Protein AF-A0A7L2UUR2-F1 (afdb_monomer)

Structure (mmCIF, N/CA/C/O backbone):
data_AF-A0A7L2UUR2-F1
#
_entry.id   AF-A0A7L2UUR2-F1
#
loop_
_atom_site.group_PDB
_atom_site.id
_atom_site.type_symbol
_atom_site.label_atom_id
_atom_site.label_alt_id
_atom_site.label_comp_id
_atom_site.label_asym_id
_atom_site.label_entity_id
_atom_site.label_seq_id
_atom_site.pdbx_PDB_ins_code
_atom_site.Cartn_x
_atom_site.Cartn_y
_atom_site.Cartn_z
_atom_site.occupancy
_atom_site.B_iso_or_equiv
_atom_site.auth_seq_id
_atom_site.auth_comp_id
_atom_site.auth_asym_id
_atom_site.auth_atom_id
_atom_site.pdbx_PDB_model_num
ATOM 1 N N . THR A 1 1 ? -28.719 -51.714 20.316 1.00 36.78 1 THR A N 1
ATOM 2 C CA .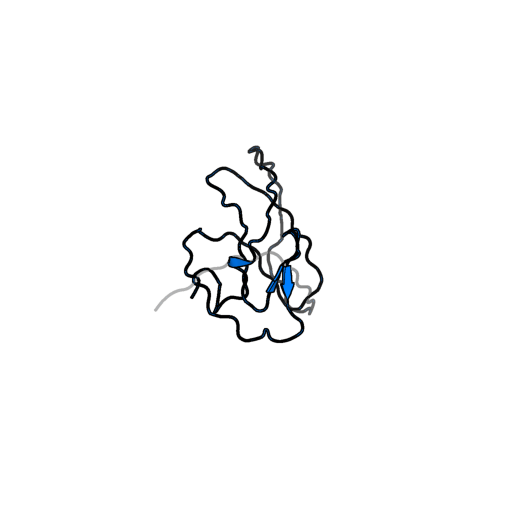 THR A 1 1 ? -29.173 -50.534 21.081 1.00 36.78 1 THR A CA 1
ATOM 3 C C . THR A 1 1 ? -29.179 -49.358 20.111 1.00 36.78 1 THR A C 1
ATOM 5 O O . THR A 1 1 ? -28.116 -48.907 19.731 1.00 36.78 1 THR A O 1
ATOM 8 N N . GLY A 1 2 ? -30.265 -49.144 19.358 1.00 33.72 2 GLY A N 1
ATOM 9 C CA . GLY A 1 2 ? -31.366 -48.214 19.687 1.00 33.72 2 GLY A CA 1
ATOM 10 C C . GLY A 1 2 ? -30.969 -46.777 19.291 1.00 33.72 2 GLY A C 1
ATOM 11 O O . GLY A 1 2 ? -29.956 -46.313 19.784 1.00 33.72 2 GLY A O 1
ATOM 12 N N . GLY A 1 3 ? -31.636 -46.023 18.413 1.00 30.91 3 GLY A N 1
ATOM 13 C CA . GLY A 1 3 ? -32.873 -46.194 17.649 1.00 30.91 3 GLY A CA 1
ATOM 14 C C . GLY A 1 3 ? -32.951 -45.152 16.508 1.00 30.91 3 GLY A C 1
ATOM 15 O O . GLY A 1 3 ? -32.042 -44.345 16.329 1.00 30.91 3 GLY A O 1
ATOM 16 N N . THR A 1 4 ? -34.020 -45.242 15.719 1.00 37.12 4 THR A N 1
ATOM 17 C CA . THR A 1 4 ? -34.292 -44.566 14.434 1.00 37.12 4 THR A CA 1
ATOM 18 C C . THR A 1 4 ? -35.095 -43.253 14.577 1.00 37.12 4 THR A C 1
ATOM 20 O O . THR A 1 4 ? -35.552 -42.938 15.672 1.00 37.12 4 THR A O 1
ATOM 23 N N . TRP A 1 5 ? -35.358 -42.614 13.417 1.00 36.50 5 TRP A N 1
ATOM 24 C CA . TRP A 1 5 ? -36.362 -41.575 13.059 1.00 36.50 5 TRP A CA 1
ATOM 25 C C . TRP A 1 5 ? -35.845 -40.121 13.054 1.00 36.50 5 TRP A C 1
ATOM 27 O O . TRP A 1 5 ? -35.268 -39.670 14.027 1.00 36.50 5 TRP A O 1
ATOM 37 N N . GLY A 1 6 ? -36.017 -39.305 12.007 1.00 28.20 6 GLY A N 1
ATOM 38 C CA . GLY A 1 6 ? -36.714 -39.462 10.728 1.00 28.20 6 GLY A CA 1
ATOM 39 C C . GLY A 1 6 ? -36.493 -38.225 9.836 1.00 28.20 6 GLY A C 1
ATOM 40 O O . GLY A 1 6 ? -36.087 -37.166 10.309 1.00 28.20 6 GLY A O 1
ATOM 41 N N . SER A 1 7 ? -36.725 -38.384 8.533 1.00 35.94 7 SER A N 1
ATOM 42 C CA . SER A 1 7 ? -36.723 -37.302 7.536 1.00 35.94 7 SER A CA 1
ATOM 43 C C . SER A 1 7 ? -37.923 -36.351 7.709 1.00 35.94 7 SER A C 1
ATOM 45 O O . SER A 1 7 ? -38.882 -36.677 8.408 1.00 35.94 7 SER A O 1
ATOM 47 N N . PRO A 1 8 ? -37.938 -35.231 6.970 1.00 37.84 8 PRO A N 1
ATOM 48 C CA . PRO A 1 8 ? -38.815 -35.214 5.803 1.00 37.84 8 PRO A CA 1
ATOM 49 C C . PRO A 1 8 ? -38.089 -34.745 4.544 1.00 37.84 8 PRO A C 1
ATOM 51 O O . PRO A 1 8 ? -37.431 -33.708 4.515 1.00 37.84 8 PRO A O 1
ATOM 54 N N . GLY A 1 9 ? -38.255 -35.527 3.481 1.00 29.64 9 GLY A N 1
ATOM 55 C CA . GLY A 1 9 ? -38.087 -35.027 2.128 1.00 29.64 9 GLY A CA 1
ATOM 56 C C . GLY A 1 9 ? -39.330 -34.261 1.683 1.00 29.64 9 GLY A C 1
ATOM 57 O O . GLY A 1 9 ? -40.424 -34.514 2.174 1.00 29.64 9 GLY A O 1
ATOM 58 N N . ALA A 1 10 ? -39.146 -33.368 0.717 1.00 30.31 10 ALA A N 1
ATOM 59 C CA . ALA A 1 10 ? -39.969 -33.247 -0.486 1.00 30.31 10 ALA A CA 1
ATOM 60 C C . ALA A 1 10 ? -39.430 -32.076 -1.315 1.00 30.31 10 ALA A C 1
ATOM 62 O O . ALA A 1 10 ? -39.260 -30.978 -0.795 1.00 30.31 10 ALA A O 1
ATOM 63 N N . GLY A 1 11 ? -39.177 -32.305 -2.605 1.00 29.00 11 GLY A N 1
ATOM 64 C CA . GLY A 1 11 ? -38.876 -31.210 -3.533 1.00 29.00 11 GLY A CA 1
ATOM 65 C C . GLY A 1 11 ? -37.909 -31.540 -4.662 1.00 29.00 11 GLY A C 1
ATOM 66 O O . GLY A 1 11 ? -36.935 -30.835 -4.873 1.00 29.00 11 GLY A O 1
ATOM 67 N N . SER A 1 12 ? -38.185 -32.625 -5.379 1.00 34.81 12 SER A N 1
ATOM 68 C CA . SER A 1 12 ? -37.759 -32.924 -6.753 1.00 34.81 12 SER A CA 1
ATOM 69 C C . SER A 1 12 ? -37.204 -31.755 -7.598 1.00 34.81 12 SER A C 1
ATOM 71 O O . SER A 1 12 ? -37.951 -30.835 -7.938 1.00 34.81 12 SER A O 1
ATOM 73 N N . ARG A 1 13 ? -35.977 -31.901 -8.110 1.00 32.88 13 ARG A N 1
ATOM 74 C CA . ARG A 1 13 ? -35.678 -32.177 -9.536 1.00 32.88 13 ARG A CA 1
ATOM 75 C C . ARG A 1 13 ? -34.178 -32.026 -9.782 1.00 32.88 13 ARG A C 1
ATOM 77 O O . ARG A 1 13 ? -33.613 -30.952 -9.624 1.00 32.88 13 ARG A O 1
ATOM 84 N N . GLY A 1 14 ? -33.549 -33.127 -10.180 1.00 34.00 14 GLY A N 1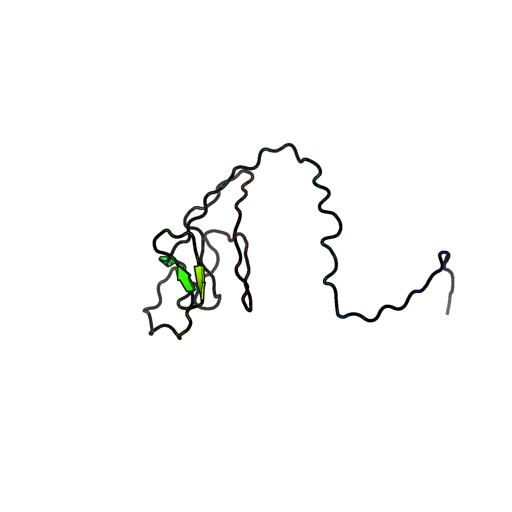
ATOM 85 C CA . GLY A 1 14 ? -32.176 -33.115 -10.650 1.00 34.00 14 GLY A CA 1
ATOM 86 C C . GLY A 1 14 ? -32.078 -32.488 -12.035 1.00 34.00 14 GLY A C 1
ATOM 87 O O . GLY A 1 14 ? -32.829 -32.846 -12.939 1.00 34.00 14 GLY A O 1
ATOM 88 N N . THR A 1 15 ? -31.083 -31.630 -12.210 1.00 36.41 15 THR A N 1
ATOM 89 C CA . THR A 1 15 ? -30.374 -31.498 -13.480 1.00 36.41 15 THR A CA 1
ATOM 90 C C . THR A 1 15 ? -28.886 -31.531 -13.175 1.00 36.41 15 THR A C 1
ATOM 92 O O . THR A 1 15 ? -28.351 -30.638 -12.522 1.00 36.41 15 THR A O 1
ATOM 95 N N . ASN A 1 16 ? -28.234 -32.597 -13.636 1.00 34.78 16 ASN A N 1
ATOM 96 C CA . ASN A 1 16 ? -26.787 -32.666 -13.770 1.00 34.78 16 ASN A CA 1
ATOM 97 C C . ASN A 1 16 ? -26.322 -31.536 -14.695 1.00 34.78 16 ASN A C 1
ATOM 99 O O . ASN A 1 16 ? -26.697 -31.534 -15.864 1.00 34.78 16 ASN A O 1
ATOM 103 N N . LEU A 1 17 ? -25.448 -30.653 -14.216 1.00 36.75 17 LEU A N 1
ATOM 104 C CA . LEU A 1 17 ? -24.526 -29.917 -15.075 1.00 36.75 17 LEU A CA 1
ATOM 105 C C . LEU A 1 17 ? -23.132 -29.993 -14.455 1.00 36.75 17 LEU A C 1
ATOM 107 O O . LEU A 1 17 ? -22.855 -29.445 -13.393 1.00 36.75 17 LEU A O 1
ATOM 111 N N . ARG A 1 18 ? -22.268 -30.745 -15.140 1.00 37.41 18 ARG A N 1
ATOM 112 C CA . ARG A 1 18 ? -20.821 -30.759 -14.942 1.00 37.41 18 ARG A CA 1
ATOM 113 C C . ARG A 1 18 ? -20.266 -29.381 -15.320 1.00 37.41 18 ARG A C 1
ATOM 115 O O . ARG A 1 18 ? -20.431 -28.961 -16.460 1.00 37.41 18 ARG A O 1
ATOM 122 N N . GLY A 1 19 ? -19.570 -28.730 -14.395 1.00 38.19 19 GLY A N 1
ATOM 123 C CA . GLY A 1 19 ? -18.782 -27.514 -14.618 1.00 38.19 19 GLY A CA 1
ATOM 124 C C . GLY A 1 19 ? -17.900 -27.239 -13.391 1.00 38.19 19 GLY A C 1
ATOM 125 O O . GLY A 1 19 ? -18.330 -27.558 -12.280 1.00 38.19 19 GLY A O 1
ATOM 126 N N . PRO A 1 20 ? -16.655 -26.750 -13.546 1.00 36.19 20 PRO A N 1
ATOM 127 C CA . PRO A 1 20 ? -15.703 -26.703 -12.444 1.00 36.19 20 PRO A CA 1
ATOM 128 C C . PRO A 1 20 ? -16.000 -25.535 -11.494 1.00 36.19 20 PRO A C 1
ATOM 130 O O . PRO A 1 20 ? -16.033 -24.382 -11.908 1.00 36.19 20 PRO A O 1
ATOM 133 N N . LEU A 1 21 ? -16.214 -25.892 -10.224 1.00 39.69 21 LEU A N 1
ATOM 134 C CA . LEU A 1 21 ? -15.995 -25.116 -8.995 1.00 39.69 21 LEU A CA 1
ATOM 135 C C . LEU A 1 21 ? -16.190 -23.594 -9.113 1.00 39.69 21 LEU A C 1
ATOM 137 O O . LEU A 1 21 ? -15.243 -22.811 -9.091 1.00 39.69 21 LEU A O 1
ATOM 141 N N . LEU A 1 22 ? -17.461 -23.193 -9.152 1.00 39.03 22 LEU A N 1
ATOM 142 C CA . LEU A 1 22 ? -17.890 -21.887 -8.665 1.00 39.03 22 LEU A CA 1
ATOM 143 C C . LEU A 1 22 ? -17.497 -21.781 -7.183 1.00 39.03 22 LEU A C 1
ATOM 145 O O . LEU A 1 22 ? -17.930 -22.603 -6.375 1.00 39.03 22 LEU A O 1
ATOM 149 N N . PHE A 1 23 ? -16.690 -20.784 -6.820 1.00 41.47 23 PHE A N 1
ATOM 150 C CA . PHE A 1 23 ? -16.621 -20.334 -5.431 1.00 41.47 23 PHE A CA 1
ATOM 151 C C . PHE A 1 23 ? -18.037 -19.890 -5.026 1.00 41.47 23 PHE A C 1
ATOM 153 O O . PHE A 1 23 ? -18.600 -19.033 -5.716 1.00 41.47 23 PHE A O 1
ATOM 160 N N . PRO A 1 24 ? -18.655 -20.483 -3.989 1.00 44.25 24 PRO A N 1
ATOM 161 C CA . PRO A 1 24 ? -19.977 -20.065 -3.569 1.00 44.25 24 PRO A CA 1
ATOM 162 C C . PRO A 1 24 ? -19.874 -18.707 -2.864 1.00 44.25 24 PRO A C 1
ATOM 164 O O . PRO A 1 24 ? -18.917 -18.431 -2.142 1.00 44.25 24 PRO A O 1
ATOM 167 N N . ASP A 1 25 ? -20.902 -17.896 -3.100 1.00 39.25 25 ASP A N 1
ATOM 168 C CA . ASP A 1 25 ? -21.312 -16.737 -2.305 1.00 39.25 25 ASP A CA 1
ATOM 169 C C . ASP A 1 25 ? -20.690 -15.369 -2.643 1.00 39.25 25 ASP A C 1
ATOM 171 O O . ASP A 1 25 ? -20.119 -14.671 -1.812 1.00 39.25 25 ASP A O 1
ATOM 175 N N . ILE A 1 26 ? -20.983 -14.893 -3.858 1.00 46.03 26 ILE A N 1
ATOM 176 C CA . ILE A 1 26 ? -21.507 -13.520 -4.010 1.00 46.03 26 ILE A CA 1
ATOM 177 C C . ILE A 1 26 ? -22.958 -13.619 -4.506 1.00 46.03 26 ILE A C 1
ATOM 179 O O . ILE A 1 26 ? -23.345 -13.044 -5.522 1.00 46.03 26 ILE A O 1
ATOM 183 N N . LEU A 1 27 ? -23.777 -14.425 -3.826 1.00 40.78 27 LEU A N 1
ATOM 184 C CA . LEU A 1 27 ? -25.225 -14.373 -3.994 1.00 40.78 27 LEU A CA 1
ATOM 185 C C . LEU A 1 27 ? -25.763 -13.325 -3.023 1.00 40.78 27 LEU A C 1
ATOM 187 O O . LEU A 1 27 ? -25.849 -13.553 -1.824 1.00 40.78 27 LEU A O 1
ATOM 191 N N . GLY A 1 28 ? -26.101 -12.162 -3.578 1.00 36.03 28 GLY A N 1
ATOM 192 C CA . GLY A 1 28 ? -26.848 -11.123 -2.881 1.00 36.03 28 GLY A CA 1
ATOM 193 C C . GLY A 1 28 ? -25.990 -10.132 -2.102 1.00 36.03 28 GLY A C 1
ATOM 194 O O . GLY A 1 28 ? -26.105 -10.039 -0.886 1.00 36.03 28 GLY A O 1
ATOM 195 N N . CYS A 1 29 ? -25.263 -9.253 -2.801 1.00 37.62 29 CYS A N 1
ATOM 196 C CA . CYS A 1 29 ? -25.173 -7.874 -2.310 1.00 37.62 29 CYS A CA 1
ATOM 197 C C . CYS A 1 29 ? -26.568 -7.252 -2.474 1.00 37.62 29 CYS A C 1
ATOM 199 O O . CYS A 1 29 ? -26.799 -6.452 -3.380 1.00 37.62 29 CYS A O 1
ATOM 201 N N . SER A 1 30 ? -27.522 -7.661 -1.632 1.00 41.62 30 SER A N 1
ATOM 202 C CA . SER A 1 30 ? -28.646 -6.789 -1.329 1.00 41.62 30 SER A CA 1
ATOM 203 C C . SER A 1 30 ? -27.995 -5.607 -0.636 1.00 41.62 30 SER A C 1
ATOM 205 O O . SER A 1 30 ? -27.553 -5.707 0.508 1.00 41.62 30 SER A O 1
ATOM 207 N N . LEU A 1 31 ? -27.802 -4.529 -1.391 1.00 46.03 31 LEU A N 1
ATOM 208 C CA . LEU A 1 31 ? -27.457 -3.243 -0.830 1.00 46.03 31 LEU A CA 1
ATOM 209 C C . LEU A 1 31 ? -28.696 -2.813 -0.043 1.00 46.03 31 LEU A C 1
ATOM 211 O O . LEU A 1 31 ? -29.515 -2.046 -0.537 1.00 46.03 31 LEU A O 1
ATOM 215 N N . GLU A 1 32 ? -28.880 -3.361 1.157 1.00 47.34 32 GLU A N 1
ATOM 216 C CA . GLU A 1 32 ? -29.633 -2.621 2.150 1.00 47.34 32 GLU A CA 1
ATOM 217 C C . GLU A 1 32 ? -28.856 -1.320 2.300 1.00 47.34 32 GLU A C 1
ATOM 219 O O . GLU A 1 32 ? -27.658 -1.331 2.600 1.00 47.34 32 GLU A O 1
ATOM 224 N N . GLU A 1 33 ? -29.495 -0.220 1.906 1.00 55.69 33 GLU A N 1
ATOM 225 C CA . GLU A 1 33 ? -28.944 1.124 1.977 1.00 55.69 33 GLU A CA 1
ATOM 226 C C . GLU A 1 33 ? -28.692 1.451 3.447 1.00 55.69 33 GLU A C 1
ATOM 228 O O . GLU A 1 33 ? -29.494 2.089 4.123 1.00 55.69 33 GLU A O 1
ATOM 233 N N . ASP A 1 34 ? -27.567 0.969 3.966 1.00 51.75 34 ASP A N 1
ATOM 234 C CA . ASP A 1 34 ? -27.119 1.293 5.299 1.00 51.75 34 ASP A CA 1
ATOM 235 C C . ASP A 1 34 ? -26.784 2.786 5.310 1.00 51.75 34 ASP A C 1
ATOM 237 O O . ASP A 1 34 ? -25.758 3.236 4.789 1.00 51.75 34 ASP A O 1
ATOM 241 N N . SER A 1 35 ? -27.700 3.561 5.882 1.00 55.44 35 SER A N 1
ATOM 242 C CA . SER A 1 35 ? -27.793 5.021 5.852 1.00 55.44 35 SER A CA 1
ATOM 243 C C . SER A 1 35 ? -26.627 5.768 6.521 1.00 55.44 35 SER A C 1
ATOM 245 O O . SER A 1 35 ? -26.682 6.986 6.701 1.00 55.44 35 SER A O 1
ATOM 247 N N . GLY A 1 36 ? -25.546 5.087 6.900 1.00 62.59 36 GLY A N 1
ATOM 248 C CA . GLY A 1 36 ? -24.314 5.734 7.340 1.00 62.59 36 GLY A CA 1
ATOM 249 C C . GLY A 1 36 ? -23.466 6.160 6.141 1.00 62.59 36 GLY A C 1
ATOM 250 O O . GLY A 1 36 ? -22.981 5.325 5.377 1.00 62.59 36 GLY A O 1
ATOM 251 N N . ARG A 1 37 ? -23.259 7.471 5.978 1.00 80.44 37 ARG A N 1
ATOM 252 C CA . ARG A 1 37 ? -22.430 8.045 4.907 1.00 80.44 37 ARG A CA 1
ATOM 253 C C . ARG A 1 37 ? -21.009 7.464 4.953 1.00 80.44 37 ARG A C 1
ATOM 255 O O . ARG A 1 37 ? -20.253 7.755 5.877 1.00 80.44 37 ARG A O 1
ATOM 262 N N . TYR A 1 38 ? -20.632 6.681 3.943 1.00 82.25 38 TYR A N 1
ATOM 263 C CA . TYR A 1 38 ? -19.237 6.297 3.729 1.00 82.25 38 TYR A CA 1
ATOM 264 C C . TYR A 1 38 ? -18.420 7.509 3.279 1.00 82.25 38 TYR A C 1
ATOM 266 O O . TYR A 1 38 ? -18.825 8.253 2.385 1.00 82.25 38 TYR A O 1
ATOM 274 N N . GLN A 1 39 ? -17.237 7.673 3.855 1.00 86.94 39 GLN A N 1
ATOM 275 C CA . GLN A 1 39 ? -16.260 8.658 3.420 1.00 86.94 39 GLN A CA 1
ATOM 276 C C . GLN A 1 39 ? -15.399 8.056 2.309 1.00 86.94 39 GLN A C 1
ATOM 278 O O . GLN A 1 39 ? -14.812 6.981 2.463 1.00 86.94 39 GLN A O 1
ATOM 283 N N . ARG A 1 40 ? -15.332 8.736 1.159 1.00 89.44 40 ARG A N 1
ATOM 284 C CA . ARG A 1 40 ? -14.424 8.342 0.078 1.00 89.44 40 ARG A CA 1
ATOM 285 C C . ARG A 1 40 ? -12.992 8.632 0.520 1.00 89.44 40 ARG A C 1
ATOM 287 O O . ARG A 1 40 ? -12.621 9.789 0.688 1.00 89.44 40 ARG A O 1
ATOM 294 N N . ALA A 1 41 ? -12.198 7.582 0.663 1.00 89.75 41 ALA A N 1
ATOM 295 C CA . ALA A 1 41 ? -10.794 7.674 1.010 1.00 89.75 41 ALA A CA 1
ATOM 296 C C . ALA A 1 41 ? -9.926 7.700 -0.252 1.00 89.75 41 ALA A C 1
ATOM 298 O O . ALA A 1 41 ? -10.112 6.902 -1.174 1.00 89.75 41 ALA A O 1
ATOM 299 N N . THR A 1 42 ? -8.942 8.596 -0.261 1.00 91.12 42 THR A N 1
ATOM 300 C CA . THR A 1 42 ? -7.827 8.554 -1.210 1.00 91.12 42 THR A CA 1
ATOM 301 C C . THR A 1 42 ? -6.679 7.828 -0.531 1.00 91.12 42 THR A C 1
ATOM 303 O O . THR A 1 42 ? -6.108 8.348 0.423 1.00 91.12 42 THR A O 1
ATOM 306 N N . VAL A 1 43 ? -6.354 6.630 -1.012 1.00 90.75 43 VAL A N 1
ATOM 307 C CA . VAL A 1 43 ? -5.239 5.833 -0.492 1.00 90.75 43 VAL A CA 1
ATOM 308 C C . VAL A 1 43 ? -4.020 6.070 -1.374 1.00 90.75 43 VAL A C 1
ATOM 310 O O . VAL A 1 43 ? -4.072 5.831 -2.580 1.00 90.75 43 VAL A O 1
ATOM 313 N N . THR A 1 44 ? -2.924 6.531 -0.776 1.00 94.88 44 THR A N 1
ATOM 314 C CA . THR A 1 44 ? -1.602 6.540 -1.418 1.00 94.88 44 THR A CA 1
ATOM 315 C C . THR A 1 44 ? -0.711 5.530 -0.723 1.00 94.88 44 THR A C 1
ATOM 317 O O . THR A 1 44 ? -0.661 5.513 0.503 1.00 94.88 44 THR A O 1
ATOM 320 N N . LEU A 1 45 ? -0.008 4.711 -1.485 1.00 93.62 45 LEU A N 1
ATOM 321 C CA . LEU A 1 45 ? 0.898 3.686 -0.991 1.00 93.62 45 LEU A CA 1
ATOM 322 C C . LEU A 1 45 ? 2.195 4.300 -0.468 1.00 93.62 45 LEU A C 1
ATOM 324 O O . LEU A 1 45 ? 2.674 5.298 -1.008 1.00 93.62 45 LEU A O 1
ATOM 328 N N . ASP A 1 46 ? 2.763 3.683 0.565 1.00 90.62 46 ASP A N 1
ATOM 329 C CA . ASP A 1 46 ? 4.049 4.066 1.135 1.00 90.62 46 ASP A CA 1
ATOM 330 C C . ASP A 1 46 ? 5.176 3.144 0.628 1.00 90.62 46 ASP A C 1
ATOM 332 O O . ASP A 1 46 ? 5.266 1.987 1.061 1.00 90.62 46 ASP A O 1
ATOM 336 N N . PRO A 1 47 ? 6.073 3.633 -0.254 1.00 88.56 47 PRO A N 1
ATOM 337 C CA . PRO A 1 47 ? 7.208 2.859 -0.751 1.00 88.56 47 PRO A CA 1
ATOM 338 C C . PRO A 1 47 ? 8.166 2.380 0.346 1.00 88.56 47 PRO A C 1
ATOM 340 O O . PRO A 1 47 ? 8.868 1.390 0.135 1.00 88.56 47 PRO A O 1
ATOM 343 N N . ALA A 1 48 ? 8.213 3.048 1.505 1.00 86.38 48 ALA A N 1
ATOM 344 C CA . ALA A 1 48 ? 9.054 2.631 2.62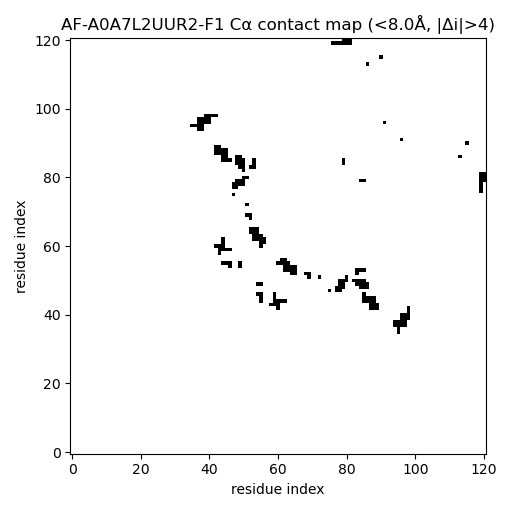6 1.00 86.38 48 ALA A CA 1
ATOM 345 C C . ALA A 1 48 ? 8.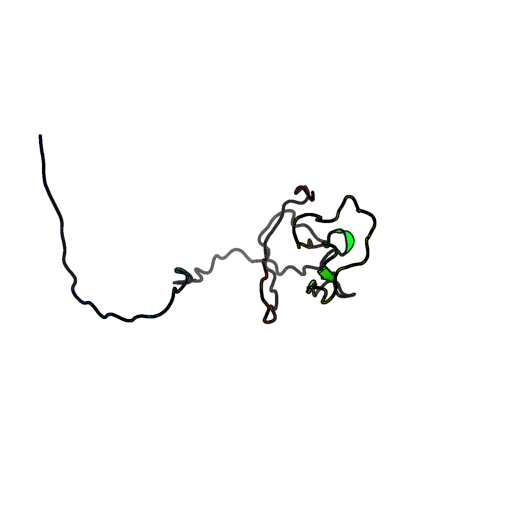597 1.288 3.211 1.00 86.38 48 ALA A C 1
ATOM 347 O O . ALA A 1 48 ? 9.430 0.496 3.647 1.00 86.38 48 ALA A O 1
ATOM 348 N N . THR A 1 49 ? 7.295 0.999 3.132 1.00 87.56 49 THR A N 1
ATOM 349 C CA . THR A 1 49 ? 6.695 -0.253 3.617 1.00 87.56 49 THR A CA 1
ATOM 350 C C . THR A 1 49 ? 6.681 -1.363 2.568 1.00 87.56 49 THR A C 1
ATOM 352 O O . THR A 1 49 ? 6.449 -2.524 2.898 1.00 87.56 49 THR A O 1
ATOM 355 N N . ALA A 1 50 ? 6.918 -1.030 1.297 1.00 88.00 50 ALA A N 1
ATOM 356 C CA . ALA A 1 50 ? 6.766 -1.968 0.196 1.00 88.00 50 ALA A CA 1
ATOM 357 C C . ALA A 1 50 ? 7.797 -3.104 0.258 1.00 88.00 50 ALA A C 1
ATOM 359 O O . ALA A 1 50 ? 9.006 -2.879 0.377 1.00 88.00 50 ALA A O 1
ATOM 360 N N . HIS A 1 51 ? 7.315 -4.336 0.089 1.00 87.00 51 HIS A N 1
ATOM 361 C CA . HIS A 1 51 ? 8.176 -5.489 -0.143 1.00 87.00 51 HIS A CA 1
ATOM 362 C C . HIS A 1 51 ? 9.064 -5.254 -1.388 1.00 87.00 51 HIS A C 1
ATOM 364 O O . HIS A 1 51 ? 8.565 -4.748 -2.397 1.00 87.00 51 HIS A O 1
ATOM 370 N N . PRO A 1 52 ? 10.345 -5.674 -1.405 1.00 85.94 52 PRO A N 1
ATOM 371 C CA . PRO A 1 52 ? 11.281 -5.390 -2.504 1.00 85.94 52 PRO A CA 1
ATOM 372 C C . PRO A 1 52 ? 10.811 -5.787 -3.916 1.00 85.94 52 PRO A C 1
ATOM 374 O O . PRO A 1 52 ? 11.201 -5.165 -4.902 1.00 85.94 52 PRO A O 1
ATOM 377 N N . GLN A 1 53 ? 9.965 -6.816 -4.033 1.00 86.56 53 GLN A N 1
ATOM 378 C CA . GLN A 1 53 ? 9.365 -7.256 -5.306 1.00 86.56 53 GLN A CA 1
ATOM 379 C C . GLN A 1 53 ? 8.186 -6.395 -5.798 1.00 86.56 53 GLN A C 1
ATOM 381 O O . GLN A 1 53 ? 7.665 -6.667 -6.879 1.00 86.56 53 GLN A O 1
ATOM 386 N N . ILE A 1 54 ? 7.765 -5.379 -5.043 1.00 88.19 54 ILE A N 1
ATOM 387 C CA . ILE A 1 54 ? 6.695 -4.452 -5.418 1.00 88.19 54 ILE A CA 1
ATOM 388 C C . ILE A 1 54 ? 7.306 -3.133 -5.901 1.00 88.19 54 ILE A C 1
ATOM 390 O O . ILE A 1 54 ? 8.219 -2.576 -5.291 1.00 88.19 54 ILE A O 1
ATOM 394 N N . LEU A 1 55 ? 6.792 -2.638 -7.022 1.00 89.06 55 LEU A N 1
ATOM 395 C CA . LEU A 1 55 ? 7.014 -1.294 -7.537 1.00 89.06 55 LEU A CA 1
ATOM 396 C C . LEU A 1 55 ? 5.808 -0.437 -7.199 1.00 89.06 55 LEU A C 1
ATOM 398 O O . LEU A 1 55 ? 4.686 -0.828 -7.503 1.00 89.06 55 LEU A O 1
ATOM 402 N N . VAL A 1 56 ? 6.058 0.733 -6.622 1.00 91.38 56 VAL A N 1
ATOM 403 C CA . VAL A 1 56 ? 5.047 1.765 -6.391 1.00 91.38 56 VAL A CA 1
ATOM 404 C C . VAL A 1 56 ? 5.305 2.903 -7.378 1.00 91.38 56 VAL A C 1
ATOM 406 O O . VAL A 1 56 ? 6.456 3.298 -7.574 1.00 91.38 56 VAL A O 1
ATOM 409 N N . SER A 1 57 ? 4.257 3.405 -8.030 1.00 92.31 57 SER A N 1
ATOM 410 C CA . SER A 1 57 ? 4.357 4.563 -8.925 1.00 92.31 57 SER A CA 1
ATOM 411 C C . SER A 1 57 ? 4.781 5.826 -8.169 1.00 92.31 57 SER A C 1
ATOM 413 O O . SER A 1 57 ? 4.564 5.945 -6.966 1.00 92.31 57 SER A O 1
ATOM 415 N N . ALA A 1 58 ? 5.351 6.807 -8.875 1.00 92.56 58 ALA A N 1
ATOM 416 C CA . ALA A 1 58 ? 5.802 8.062 -8.260 1.00 92.56 58 ALA A CA 1
ATOM 417 C C . ALA A 1 58 ? 4.674 8.825 -7.541 1.00 92.56 58 ALA A C 1
ATOM 419 O O . ALA A 1 58 ? 4.912 9.513 -6.552 1.00 92.56 58 ALA A O 1
ATOM 420 N N . ASP A 1 59 ? 3.438 8.679 -8.021 1.00 92.06 59 ASP A N 1
ATOM 421 C CA . ASP A 1 59 ? 2.253 9.289 -7.424 1.00 92.06 59 ASP A CA 1
ATOM 422 C C . ASP A 1 59 ? 1.636 8.458 -6.281 1.00 92.06 59 ASP A C 1
ATOM 424 O O . ASP A 1 59 ? 0.648 8.875 -5.677 1.00 92.06 59 ASP A O 1
ATOM 428 N N . GLY A 1 60 ? 2.197 7.279 -5.994 1.00 93.19 60 GLY A N 1
ATOM 429 C CA . GLY A 1 60 ? 1.762 6.388 -4.924 1.00 93.19 60 GLY A CA 1
ATOM 430 C C . GLY A 1 60 ? 0.414 5.707 -5.161 1.00 93.19 60 GLY A C 1
ATOM 431 O O . GLY A 1 60 ? -0.132 5.145 -4.218 1.00 93.19 60 GLY A O 1
ATOM 432 N N . ARG A 1 61 ? -0.168 5.759 -6.366 1.00 92.44 61 ARG A N 1
ATOM 433 C CA . ARG A 1 61 ? -1.518 5.209 -6.621 1.00 92.44 61 ARG A CA 1
ATOM 434 C C . ARG A 1 61 ? -1.530 3.823 -7.242 1.00 92.44 61 ARG A C 1
ATOM 436 O O . ARG A 1 61 ? -2.555 3.152 -7.201 1.00 92.44 61 ARG A O 1
ATOM 443 N N . THR A 1 62 ? -0.412 3.396 -7.814 1.00 91.94 62 THR A N 1
ATOM 444 C CA . THR A 1 62 ? -0.299 2.108 -8.498 1.00 91.94 62 THR A CA 1
ATOM 445 C C . THR A 1 62 ? 0.773 1.267 -7.829 1.00 91.94 62 THR A C 1
ATOM 447 O O . THR A 1 62 ? 1.860 1.765 -7.533 1.00 91.94 62 THR A O 1
ATOM 450 N N . ALA A 1 63 ? 0.479 -0.018 -7.639 1.00 91.81 63 ALA A N 1
ATOM 451 C CA . ALA A 1 63 ? 1.469 -1.025 -7.295 1.00 91.81 63 ALA A CA 1
ATOM 452 C C . ALA A 1 63 ? 1.476 -2.149 -8.328 1.00 91.81 63 ALA A C 1
ATOM 454 O O . ALA A 1 63 ? 0.432 -2.546 -8.842 1.00 91.81 63 ALA A O 1
ATOM 455 N N . GLY A 1 64 ? 2.664 -2.670 -8.612 1.00 89.81 64 GLY A N 1
ATOM 456 C CA . GLY A 1 64 ? 2.857 -3.793 -9.519 1.00 89.81 64 GLY A CA 1
ATOM 457 C C . GLY A 1 64 ? 4.026 -4.665 -9.091 1.00 89.81 64 GLY A C 1
ATOM 458 O O . GLY A 1 64 ? 4.911 -4.234 -8.350 1.00 89.81 64 GLY A O 1
ATOM 459 N N . ARG A 1 65 ? 4.036 -5.911 -9.557 1.00 87.56 65 ARG A N 1
ATOM 460 C CA . ARG A 1 65 ? 5.157 -6.826 -9.338 1.00 87.56 65 ARG A CA 1
ATOM 461 C C . ARG A 1 65 ? 6.318 -6.448 -10.261 1.00 87.56 65 ARG A C 1
ATOM 463 O O . ARG A 1 65 ? 6.102 -6.150 -11.431 1.00 87.56 65 ARG A O 1
ATOM 470 N N . ARG A 1 66 ? 7.550 -6.502 -9.753 1.00 85.19 66 ARG A N 1
ATOM 471 C CA . ARG A 1 66 ? 8.756 -6.441 -10.594 1.00 85.19 66 ARG A CA 1
ATOM 472 C C . ARG A 1 66 ? 8.838 -7.668 -11.499 1.00 85.19 66 ARG A C 1
ATOM 474 O O . ARG A 1 66 ? 8.597 -8.786 -11.049 1.00 85.19 66 ARG A O 1
ATOM 481 N N . GLU A 1 67 ? 9.248 -7.462 -12.742 1.00 82.75 67 GLU A N 1
ATOM 482 C CA . GLU A 1 67 ? 9.516 -8.560 -13.680 1.00 82.75 67 GLU A CA 1
ATOM 483 C C . GLU A 1 67 ? 10.773 -9.344 -13.279 1.00 82.75 67 GLU A C 1
ATOM 485 O O . GLU A 1 67 ? 10.785 -10.573 -13.337 1.00 82.75 67 GLU A O 1
ATOM 490 N N . SER A 1 68 ? 11.785 -8.637 -12.768 1.00 81.06 68 SER A N 1
ATOM 491 C CA . SER A 1 68 ? 13.059 -9.214 -12.330 1.00 81.06 68 SER A CA 1
ATOM 492 C C . SER A 1 68 ? 13.218 -9.188 -10.806 1.00 81.06 68 SER A C 1
ATOM 494 O O . SER A 1 68 ? 12.692 -8.283 -10.143 1.00 81.06 68 SER A O 1
ATOM 496 N N . PRO A 1 69 ? 13.972 -10.141 -10.221 1.00 75.25 69 PRO A N 1
ATOM 497 C CA . PRO A 1 69 ? 14.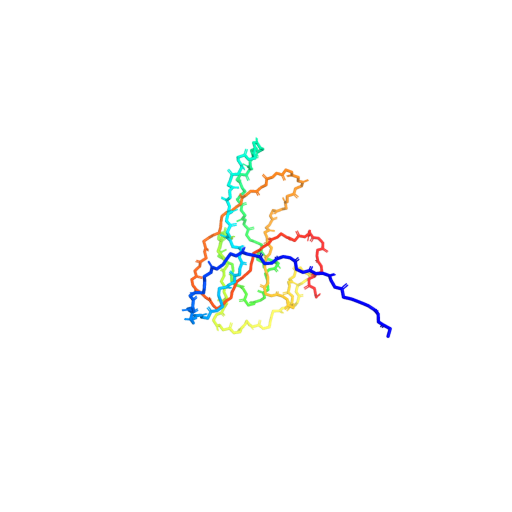330 -10.099 -8.810 1.00 75.25 69 PRO A CA 1
ATOM 498 C C . PRO A 1 69 ? 15.012 -8.769 -8.445 1.00 75.25 69 PRO A C 1
ATOM 500 O O . PRO A 1 69 ? 15.847 -8.281 -9.209 1.00 75.25 69 PRO A O 1
ATOM 503 N N . PRO A 1 70 ? 14.661 -8.158 -7.301 1.00 70.56 70 PRO A N 1
ATOM 504 C CA . PRO A 1 70 ? 15.313 -6.938 -6.852 1.00 70.56 70 PRO 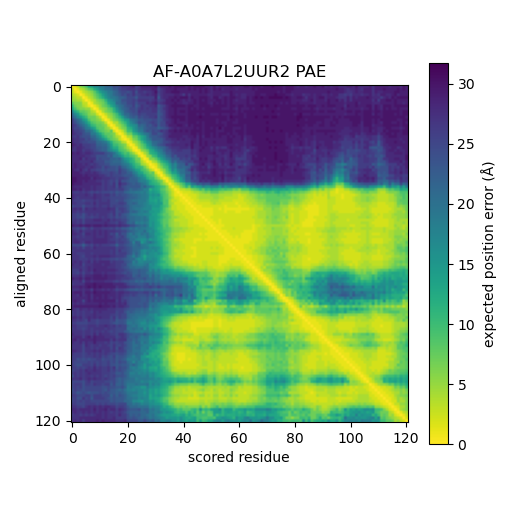A CA 1
ATOM 505 C C . PRO A 1 70 ? 16.777 -7.216 -6.494 1.00 70.56 70 PRO A C 1
ATOM 507 O O . PRO A 1 70 ? 17.112 -8.297 -6.010 1.00 70.56 70 PRO A O 1
ATOM 510 N N . ALA A 1 71 ? 17.638 -6.214 -6.690 1.00 69.38 71 ALA A N 1
ATOM 511 C CA . ALA A 1 71 ? 18.971 -6.230 -6.100 1.00 69.38 71 ALA A CA 1
ATOM 512 C C . ALA A 1 71 ? 18.861 -6.325 -4.563 1.00 69.38 71 ALA A C 1
ATOM 514 O O . ALA A 1 71 ? 17.855 -5.862 -4.009 1.00 69.38 71 ALA A O 1
ATOM 515 N N . PRO A 1 72 ? 19.865 -6.888 -3.866 1.00 66.31 72 PRO A N 1
ATOM 516 C CA . PRO A 1 72 ? 19.881 -6.917 -2.410 1.00 66.31 72 PRO A CA 1
ATOM 517 C C . PRO A 1 72 ? 19.772 -5.487 -1.877 1.00 66.31 72 PRO A C 1
ATOM 519 O O . PRO A 1 72 ? 20.687 -4.680 -2.028 1.00 66.31 72 PRO A O 1
ATOM 522 N N . LEU A 1 73 ? 18.622 -5.151 -1.303 1.00 64.88 73 LEU A N 1
ATOM 523 C CA . LEU A 1 73 ? 18.433 -3.887 -0.608 1.00 64.88 73 LEU A CA 1
ATOM 524 C C . LEU A 1 73 ? 18.781 -4.106 0.865 1.00 64.88 73 LEU A C 1
ATOM 526 O O . LEU A 1 73 ? 18.447 -5.166 1.401 1.00 64.88 73 LEU A O 1
ATOM 530 N N . PRO A 1 74 ? 19.395 -3.122 1.541 1.00 63.09 74 PRO A N 1
ATOM 531 C CA . PRO A 1 74 ? 19.534 -3.190 2.986 1.00 63.09 74 PRO A CA 1
ATOM 532 C C . PRO A 1 74 ? 18.143 -3.368 3.610 1.00 63.09 74 PRO A C 1
ATOM 534 O O . PRO A 1 74 ? 17.183 -2.689 3.217 1.00 63.09 74 PRO A O 1
ATOM 537 N N . SER A 1 75 ? 18.032 -4.321 4.536 1.00 62.03 75 SER A N 1
ATOM 538 C CA . SER A 1 75 ? 16.814 -4.579 5.303 1.00 62.03 75 SER A CA 1
ATOM 539 C C . SER A 1 75 ? 16.419 -3.298 6.036 1.00 62.03 75 SER A C 1
ATOM 541 O O . SER A 1 75 ? 17.156 -2.820 6.900 1.00 62.03 75 SER A O 1
ATOM 543 N N . GLY A 1 76 ? 15.286 -2.712 5.656 1.00 62.72 76 GLY A N 1
ATOM 544 C CA . GLY A 1 76 ? 14.704 -1.572 6.355 1.00 62.72 76 GLY A CA 1
ATOM 545 C C . GLY A 1 76 ? 13.713 -2.077 7.393 1.00 62.72 76 GLY A C 1
ATOM 546 O O . GLY A 1 76 ? 12.913 -2.955 7.088 1.00 62.72 76 GLY A O 1
ATOM 547 N N . THR A 1 77 ? 13.730 -1.510 8.598 1.00 63.47 77 THR A N 1
ATOM 548 C CA . THR A 1 77 ? 12.892 -1.929 9.737 1.00 63.47 77 THR A CA 1
ATOM 549 C C . THR A 1 77 ? 11.382 -1.857 9.465 1.00 63.47 77 THR A C 1
ATOM 551 O O . THR A 1 77 ? 10.597 -2.467 10.186 1.00 63.47 77 THR A O 1
ATOM 554 N N . GLU A 1 78 ? 10.968 -1.115 8.436 1.00 65.81 78 GLU A N 1
ATOM 555 C CA . GLU A 1 78 ? 9.565 -0.868 8.087 1.00 65.81 78 GLU A CA 1
ATOM 556 C C . GLU A 1 78 ? 9.051 -1.692 6.896 1.00 65.81 78 GLU A C 1
ATOM 558 O O . GLU A 1 78 ? 7.860 -1.629 6.592 1.00 65.81 78 GLU A O 1
ATOM 563 N N . ARG A 1 79 ? 9.903 -2.481 6.228 1.00 73.25 79 ARG A N 1
ATOM 564 C CA . ARG A 1 79 ? 9.506 -3.274 5.054 1.00 73.25 79 ARG A CA 1
ATOM 565 C C . ARG A 1 79 ? 8.942 -4.626 5.450 1.00 73.25 79 ARG A C 1
ATOM 567 O O . ARG A 1 79 ? 9.439 -5.257 6.376 1.00 73.25 79 ARG A O 1
ATOM 574 N N . PHE A 1 80 ? 7.967 -5.098 4.678 1.00 70.06 80 PHE A N 1
ATOM 575 C CA . PHE A 1 80 ? 7.595 -6.508 4.711 1.00 70.06 80 PHE A CA 1
ATOM 576 C C . PHE A 1 80 ? 8.670 -7.343 4.013 1.00 70.06 80 PHE A C 1
ATOM 578 O O . PHE A 1 80 ? 8.996 -7.088 2.852 1.00 70.06 80 PHE A O 1
ATOM 585 N N . GLU A 1 81 ? 9.211 -8.335 4.718 1.00 70.44 81 GLU A N 1
ATOM 586 C CA . GLU A 1 81 ? 10.218 -9.264 4.180 1.00 70.44 81 GLU A CA 1
ATOM 587 C C . GLU A 1 81 ? 9.595 -10.591 3.725 1.00 70.44 81 GLU A C 1
ATOM 589 O O . GLU A 1 81 ? 9.992 -11.147 2.704 1.00 70.44 81 GLU A O 1
ATOM 594 N N . SER A 1 82 ? 8.591 -11.083 4.454 1.00 72.81 82 SER A N 1
ATOM 595 C CA . SER A 1 82 ? 7.938 -12.374 4.209 1.00 72.81 82 SER A CA 1
ATOM 596 C C . SER A 1 82 ? 6.705 -12.267 3.305 1.00 72.81 82 SER A C 1
ATOM 598 O O . SER A 1 82 ? 6.465 -13.132 2.458 1.00 72.81 82 SER A O 1
ATOM 600 N N . LEU A 1 83 ? 5.930 -11.189 3.446 1.00 78.56 83 LEU A N 1
ATOM 601 C CA . LEU A 1 83 ? 4.706 -10.958 2.682 1.00 78.56 83 LEU A CA 1
ATOM 602 C C . LEU A 1 83 ? 4.925 -9.922 1.575 1.00 78.56 83 LEU A C 1
ATOM 604 O O . LEU A 1 83 ? 5.468 -8.843 1.802 1.00 78.56 83 LEU A O 1
ATOM 608 N N . ARG A 1 84 ? 4.449 -10.225 0.361 1.00 85.44 84 ARG A N 1
ATOM 609 C CA . ARG A 1 84 ? 4.475 -9.293 -0.779 1.00 85.44 84 ARG A CA 1
ATOM 610 C C . ARG A 1 84 ? 3.375 -8.247 -0.619 1.00 85.44 84 ARG A C 1
ATOM 612 O O . ARG A 1 84 ? 2.361 -8.291 -1.310 1.00 85.44 84 ARG A O 1
ATOM 619 N N . CYS A 1 85 ? 3.584 -7.322 0.309 1.00 88.31 85 CYS A N 1
ATOM 620 C CA . CYS A 1 85 ? 2.616 -6.301 0.682 1.00 88.31 85 CYS A CA 1
ATOM 621 C C . CYS A 1 85 ? 3.227 -4.900 0.636 1.00 88.31 85 CYS A C 1
ATOM 623 O O . CYS A 1 85 ? 4.444 -4.713 0.668 1.00 88.31 85 CYS A O 1
ATOM 625 N N . VAL A 1 86 ? 2.345 -3.912 0.571 1.00 89.75 86 VAL A N 1
ATOM 626 C CA . VAL A 1 86 ? 2.641 -2.490 0.733 1.00 89.75 86 VAL A CA 1
ATOM 627 C C . VAL A 1 86 ? 1.462 -1.864 1.473 1.00 89.75 86 VAL A C 1
ATOM 629 O O . VAL A 1 86 ? 0.315 -2.244 1.228 1.00 89.75 86 VAL A O 1
ATOM 632 N N . LEU A 1 87 ? 1.731 -0.949 2.402 1.00 91.50 87 LEU A N 1
ATOM 633 C CA . LEU A 1 87 ? 0.693 -0.263 3.169 1.00 91.50 87 LEU A CA 1
ATOM 634 C C . LEU A 1 87 ? 0.325 1.075 2.536 1.00 91.50 87 LEU A C 1
ATOM 636 O O . LEU A 1 87 ? 1.111 1.697 1.818 1.00 91.50 87 LEU A O 1
ATOM 640 N N . GLY A 1 88 ? -0.889 1.526 2.841 1.00 92.19 88 GLY A N 1
ATOM 641 C CA . GLY A 1 88 ? -1.264 2.919 2.651 1.00 92.19 88 GLY A CA 1
ATOM 642 C C . GLY A 1 88 ? -0.500 3.814 3.626 1.00 92.19 88 GLY A C 1
ATOM 643 O O . GLY A 1 88 ? -0.233 3.431 4.762 1.00 92.19 88 GLY A O 1
ATOM 644 N N . ARG A 1 89 ? -0.174 5.022 3.179 1.00 90.31 89 ARG A N 1
ATOM 645 C CA . ARG A 1 89 ? 0.524 6.044 3.960 1.00 90.31 89 ARG A CA 1
ATOM 646 C C . ARG A 1 89 ? -0.372 6.678 5.023 1.00 90.31 89 ARG A C 1
ATOM 648 O O . ARG A 1 89 ? 0.116 7.154 6.040 1.00 90.31 89 ARG A O 1
ATOM 655 N N . GLN A 1 90 ? -1.680 6.722 4.774 1.00 88.50 90 GLN A N 1
ATOM 656 C CA . GLN A 1 90 ? -2.665 7.250 5.714 1.00 88.50 90 GLN A CA 1
ATOM 657 C C . GLN A 1 90 ? -3.340 6.107 6.474 1.00 88.50 90 GLN A C 1
ATOM 659 O O . GLN A 1 90 ? -3.840 5.161 5.864 1.00 88.50 90 GLN A O 1
ATOM 664 N N . GLY A 1 91 ? -3.390 6.227 7.800 1.00 88.06 91 GLY A N 1
ATOM 665 C CA . GLY A 1 91 ? -4.231 5.395 8.655 1.00 88.06 91 GLY A CA 1
ATOM 666 C C . GLY A 1 91 ? -5.642 5.968 8.806 1.00 88.06 91 GLY A C 1
ATOM 667 O O . GLY A 1 91 ? -5.882 7.153 8.569 1.00 88.06 91 GLY A O 1
ATOM 668 N N . PHE A 1 92 ? -6.575 5.128 9.251 1.00 87.62 92 PHE A N 1
ATOM 669 C CA . PHE A 1 92 ? -7.936 5.535 9.595 1.00 87.62 92 PHE A CA 1
ATOM 670 C C . PHE A 1 92 ? -8.124 5.448 11.112 1.00 87.62 92 PHE A C 1
ATOM 672 O O . PHE A 1 92 ? -8.006 4.369 11.684 1.00 87.62 92 PHE A O 1
ATOM 679 N N . ALA A 1 93 ? -8.434 6.572 11.763 1.00 86.06 93 ALA A N 1
ATOM 680 C CA . ALA A 1 93 ? -8.623 6.632 13.219 1.00 86.06 93 ALA A CA 1
ATOM 681 C C . ALA A 1 93 ? -10.074 6.352 13.674 1.00 86.06 93 ALA A C 1
ATOM 683 O O . ALA A 1 93 ? -10.343 6.265 14.868 1.00 86.06 93 ALA A O 1
ATOM 684 N N . GLY A 1 94 ? -11.017 6.218 12.736 1.00 86.75 94 GLY A N 1
ATOM 685 C CA . GLY A 1 94 ? -12.433 5.960 13.010 1.00 86.75 94 GLY A CA 1
ATOM 686 C C . GLY A 1 94 ? -13.322 6.265 11.805 1.00 86.75 94 GLY A C 1
ATOM 687 O O . GLY A 1 94 ? -12.842 6.769 10.791 1.00 86.75 94 GLY A O 1
ATOM 688 N N . GLY A 1 95 ? -14.620 5.979 11.913 1.00 89.50 95 GLY A N 1
ATOM 689 C CA . GLY A 1 95 ? -15.594 6.189 10.836 1.00 89.50 95 GLY A CA 1
ATOM 690 C C . GLY A 1 95 ? -15.635 5.060 9.798 1.00 89.50 95 GLY A C 1
ATOM 691 O O . GLY A 1 95 ? -15.010 4.013 9.961 1.00 89.50 95 GLY A O 1
ATOM 692 N N . ARG A 1 96 ? -16.410 5.271 8.728 1.00 90.69 96 ARG A N 1
ATOM 693 C CA . ARG A 1 96 ? -16.611 4.302 7.640 1.00 90.69 96 ARG A CA 1
ATOM 69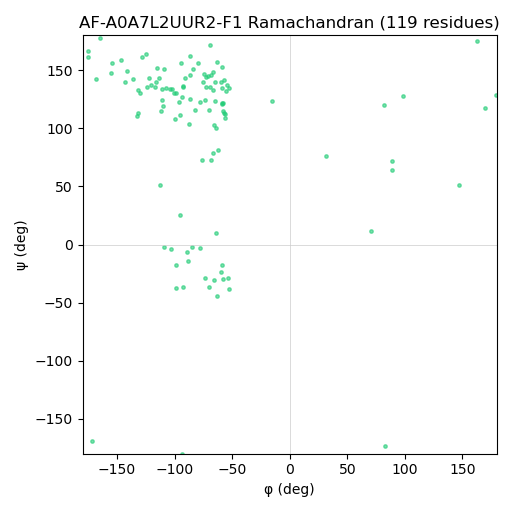4 C C . ARG A 1 96 ? -15.977 4.825 6.364 1.00 90.69 96 ARG A C 1
ATOM 696 O O . ARG A 1 96 ? -16.443 5.819 5.813 1.00 90.69 96 ARG A O 1
ATOM 703 N N . HIS A 1 97 ? -14.947 4.140 5.884 1.00 89.81 97 HIS A N 1
ATOM 704 C CA . HIS A 1 97 ? -14.165 4.564 4.723 1.00 89.81 97 HIS A CA 1
ATOM 705 C C . HIS A 1 97 ? -14.348 3.602 3.560 1.00 89.81 97 HIS A C 1
ATOM 707 O O . HIS A 1 97 ? -14.445 2.392 3.755 1.00 89.81 97 HIS A O 1
ATOM 713 N N . ARG A 1 98 ? -14.373 4.144 2.343 1.00 90.44 98 ARG A N 1
ATOM 714 C CA . ARG A 1 98 ? -14.397 3.369 1.101 1.00 90.44 98 ARG A CA 1
ATOM 715 C C . ARG A 1 98 ? -13.349 3.899 0.139 1.00 90.44 98 ARG A C 1
ATOM 717 O O . ARG A 1 98 ? -13.298 5.096 -0.131 1.00 90.44 98 ARG A O 1
ATOM 724 N N . TRP A 1 99 ? -12.579 2.995 -0.441 1.00 89.12 99 TRP A N 1
ATOM 725 C CA . TRP A 1 99 ? -11.719 3.261 -1.587 1.00 89.12 99 TRP A CA 1
ATOM 726 C C . TRP A 1 99 ? -12.068 2.286 -2.709 1.00 89.12 99 TRP A C 1
ATOM 728 O O . TRP A 1 99 ? -12.773 1.296 -2.506 1.00 89.12 99 TRP A O 1
ATOM 738 N N . VAL A 1 100 ? -11.621 2.609 -3.915 1.00 90.88 100 VAL A N 1
ATOM 739 C CA . VAL A 1 100 ? -11.796 1.771 -5.099 1.00 90.88 100 VAL A CA 1
ATOM 740 C C . VAL A 1 100 ? -10.414 1.512 -5.661 1.00 90.88 100 VAL A C 1
ATOM 742 O O . VAL A 1 100 ? -9.601 2.432 -5.737 1.00 90.88 100 VAL A O 1
ATOM 745 N N . VAL A 1 101 ? -10.162 0.264 -6.031 1.00 89.94 101 VAL A N 1
ATOM 746 C CA . VAL A 1 101 ? -8.947 -0.137 -6.730 1.00 89.94 101 VAL A CA 1
ATOM 747 C C . VAL A 1 101 ? -9.332 -0.653 -8.104 1.00 89.94 101 VAL A C 1
ATOM 749 O O . VAL A 1 101 ? -10.335 -1.348 -8.257 1.00 89.94 101 VAL A O 1
ATOM 752 N N . GLU A 1 102 ? -8.534 -0.300 -9.098 1.00 92.94 102 GLU A N 1
ATOM 753 C CA . GLU A 1 102 ? -8.584 -0.944 -10.400 1.00 92.94 102 GLU A CA 1
ATOM 754 C C . GLU A 1 102 ? -7.556 -2.071 -10.399 1.00 92.94 102 GLU A C 1
ATOM 756 O O . GLU A 1 102 ? -6.391 -1.856 -10.059 1.00 92.94 102 GLU A O 1
ATOM 761 N N . VAL A 1 103 ? -7.991 -3.278 -10.754 1.00 89.31 103 VAL A N 1
ATOM 762 C CA . VAL A 1 103 ? -7.118 -4.448 -10.796 1.00 89.31 103 VAL A CA 1
ATOM 763 C C . VAL A 1 103 ? -6.927 -4.871 -12.239 1.00 89.31 103 VAL A C 1
ATOM 765 O O . VAL A 1 103 ? -7.891 -5.129 -12.957 1.00 89.31 103 VAL A O 1
ATOM 768 N N . ARG A 1 104 ? -5.664 -4.957 -12.658 1.00 85.31 104 ARG A N 1
ATOM 769 C CA . ARG A 1 104 ? -5.314 -5.517 -13.963 1.00 85.31 104 ARG A CA 1
ATOM 770 C C . ARG A 1 104 ? -5.233 -7.043 -13.881 1.00 85.31 104 ARG A C 1
ATOM 772 O O . ARG A 1 104 ? -4.878 -7.563 -12.822 1.00 85.31 104 ARG A O 1
ATOM 779 N N . PRO A 1 105 ? -5.503 -7.764 -14.984 1.00 81.94 105 PRO A N 1
ATOM 780 C CA . PRO A 1 105 ? -5.296 -9.205 -15.043 1.00 81.94 105 PRO A CA 1
ATOM 781 C C . PRO A 1 105 ? -3.873 -9.581 -14.621 1.00 81.94 105 PRO A C 1
ATOM 783 O O . PRO A 1 105 ? -2.900 -8.954 -15.041 1.00 81.94 105 PRO A O 1
ATOM 786 N N . GLY A 1 106 ? -3.756 -10.607 -13.789 1.00 75.31 106 GLY A N 1
ATOM 787 C CA . GLY A 1 106 ? -2.488 -11.050 -13.233 1.00 75.31 106 GLY A CA 1
ATOM 788 C C . GLY A 1 106 ? -2.673 -12.316 -12.404 1.00 75.31 106 GLY A C 1
ATOM 789 O O . GLY A 1 106 ? -3.812 -12.682 -12.116 1.00 75.31 106 GLY A O 1
ATOM 790 N N . PRO A 1 107 ? -1.569 -12.995 -12.053 1.00 71.62 107 PRO A N 1
ATOM 791 C CA . PRO A 1 107 ? -1.631 -14.300 -11.410 1.00 71.62 107 PRO A CA 1
ATOM 792 C C . PRO A 1 107 ? -2.310 -14.236 -10.041 1.00 71.62 107 PRO A C 1
ATOM 794 O O . PRO A 1 107 ? -3.176 -15.058 -9.795 1.00 71.62 107 PRO A O 1
ATOM 797 N N . ASP A 1 108 ? -1.987 -13.239 -9.205 1.00 80.88 108 ASP A N 1
ATOM 798 C CA . ASP A 1 108 ? -2.523 -13.123 -7.845 1.00 80.88 108 ASP A CA 1
ATOM 799 C C . ASP A 1 108 ? -2.509 -11.670 -7.342 1.00 80.88 108 ASP A C 1
ATOM 801 O O . ASP A 1 108 ? -1.592 -10.899 -7.647 1.00 80.88 108 ASP A O 1
ATOM 805 N N . TRP A 1 109 ? -3.493 -11.311 -6.516 1.00 86.56 109 TRP A N 1
ATOM 806 C CA . TRP A 1 109 ? -3.533 -10.063 -5.749 1.00 86.56 109 TRP A CA 1
ATOM 807 C C . TRP A 1 109 ? -4.402 -10.230 -4.496 1.00 86.56 109 TRP A C 1
ATOM 809 O O . TRP A 1 109 ? -5.289 -11.078 -4.444 1.00 86.56 109 TRP A O 1
ATOM 819 N N . ALA A 1 110 ? -4.153 -9.399 -3.485 1.00 85.50 110 ALA A N 1
ATOM 820 C CA . ALA A 1 110 ? -4.967 -9.315 -2.279 1.00 85.50 110 ALA A CA 1
ATOM 821 C C . ALA A 1 110 ? -5.092 -7.852 -1.836 1.00 85.50 110 ALA A C 1
ATOM 823 O O . ALA A 1 110 ? -4.182 -7.050 -2.052 1.00 85.50 110 ALA A O 1
ATOM 824 N N . LEU A 1 111 ? -6.215 -7.509 -1.205 1.00 89.31 111 LEU A N 1
ATOM 825 C CA . LEU A 1 111 ? -6.492 -6.184 -0.655 1.00 89.31 111 LEU A CA 1
ATOM 826 C C . LEU A 1 111 ? -7.114 -6.333 0.733 1.00 89.31 111 LEU A C 1
ATOM 828 O O . LEU A 1 111 ? -7.939 -7.216 0.953 1.00 89.31 111 LEU A O 1
ATOM 832 N N . GLY A 1 112 ? -6.753 -5.450 1.660 1.00 87.88 112 GLY A N 1
ATOM 833 C CA . GLY A 1 112 ? -7.320 -5.458 3.002 1.00 87.88 112 GLY A CA 1
ATOM 834 C C . GLY A 1 112 ? -6.912 -4.244 3.823 1.00 87.88 112 GLY A C 1
ATOM 835 O O . GLY A 1 112 ? -6.344 -3.284 3.304 1.00 87.88 112 GLY A O 1
ATOM 836 N N . VAL A 1 113 ? -7.207 -4.312 5.119 1.00 89.38 113 VAL A N 1
ATOM 837 C CA . VAL A 1 113 ? -6.808 -3.320 6.121 1.00 89.38 113 VAL A CA 1
ATOM 838 C C . VAL A 1 113 ? -5.888 -4.005 7.122 1.00 89.38 113 VAL A C 1
ATOM 840 O O . VAL A 1 113 ? -6.176 -5.112 7.573 1.00 89.38 113 VAL A O 1
ATOM 843 N N . ALA A 1 114 ? -4.792 -3.344 7.478 1.00 86.75 114 ALA A N 1
ATOM 844 C CA . ALA A 1 114 ? -3.872 -3.803 8.509 1.00 86.75 114 ALA A CA 1
ATOM 845 C C . ALA A 1 114 ? -3.867 -2.819 9.682 1.00 86.75 114 ALA A C 1
ATOM 847 O O . ALA A 1 114 ? -4.099 -1.622 9.509 1.00 86.75 114 ALA A O 1
ATOM 848 N N . ARG A 1 115 ? -3.577 -3.324 10.884 1.00 84.12 115 ARG A N 1
ATOM 849 C CA . ARG A 1 115 ? -3.271 -2.461 12.031 1.00 84.12 115 ARG A CA 1
ATOM 850 C C . ARG A 1 115 ? -1.901 -1.824 11.804 1.00 84.12 115 ARG A C 1
ATOM 852 O O . ARG A 1 115 ? -1.004 -2.476 11.277 1.00 84.12 115 ARG A O 1
ATOM 859 N N . GLU A 1 116 ? -1.734 -0.586 12.255 1.00 75.12 116 GLU A N 1
ATOM 860 C CA . GLU A 1 116 ? -0.490 0.180 12.094 1.00 75.12 116 GLU A CA 1
ATOM 861 C C . GLU A 1 116 ? 0.751 -0.585 12.591 1.00 75.12 116 GLU A C 1
ATOM 863 O O . GLU A 1 116 ? 1.787 -0.598 11.928 1.00 75.12 116 GLU A O 1
ATOM 868 N N . PHE A 1 117 ? 0.605 -1.314 13.701 1.00 71.38 117 PHE A N 1
ATOM 869 C CA . PHE A 1 117 ? 1.672 -2.074 14.361 1.00 71.38 117 PHE A CA 1
ATOM 870 C C . PHE A 1 117 ? 1.735 -3.559 13.965 1.00 71.38 117 PHE A C 1
ATOM 872 O O . PHE A 1 117 ? 2.168 -4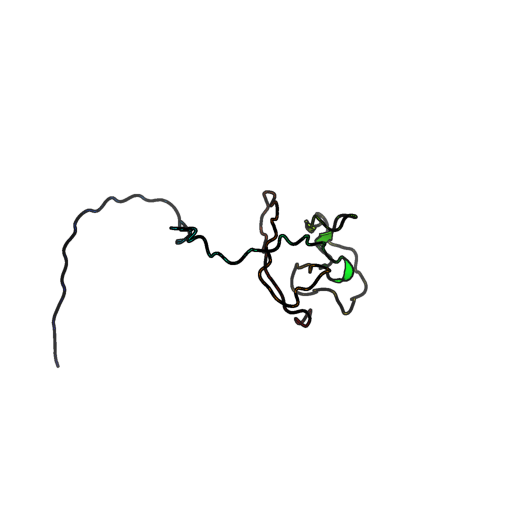.390 14.762 1.00 71.38 117 PHE A O 1
ATOM 879 N N . VAL A 1 118 ? 1.259 -3.939 12.775 1.00 68.81 118 VAL A N 1
ATOM 880 C CA . VAL A 1 118 ? 1.403 -5.326 12.301 1.00 68.81 118 VAL A CA 1
ATOM 881 C C . VAL A 1 118 ? 2.888 -5.717 12.214 1.00 68.81 118 VAL A C 1
ATOM 883 O O . VAL A 1 118 ? 3.712 -4.901 11.797 1.00 68.81 118 VAL A O 1
ATOM 886 N N . SER A 1 119 ? 3.239 -6.952 12.609 1.00 69.94 119 SER A N 1
ATOM 887 C CA . SER A 1 119 ? 4.607 -7.464 12.418 1.00 69.94 119 SER A CA 1
ATOM 888 C C . SER A 1 119 ? 4.956 -7.448 10.933 1.00 69.94 119 SER A C 1
ATOM 890 O O . SER A 1 119 ? 4.149 -7.857 10.098 1.00 69.94 119 SER A O 1
ATOM 892 N N . ARG A 1 120 ? 6.156 -6.960 10.616 1.00 67.31 120 ARG A N 1
ATOM 893 C CA . ARG A 1 120 ? 6.656 -6.805 9.238 1.00 67.31 120 ARG A CA 1
ATOM 894 C C . ARG A 1 120 ? 7.769 -7.806 8.892 1.00 67.31 120 ARG A C 1
ATOM 896 O O . ARG A 1 120 ? 8.234 -7.839 7.756 1.00 67.31 120 ARG A O 1
ATOM 903 N N . LYS A 1 121 ? 8.152 -8.635 9.868 1.00 60.97 121 LYS A N 1
ATOM 904 C CA . LYS A 1 121 ? 9.048 -9.788 9.727 1.00 60.97 121 LYS A CA 1
ATOM 905 C C . LYS A 1 121 ? 8.212 -11.059 9.718 1.00 60.97 121 LYS A C 1
ATOM 907 O O . LYS A 1 121 ? 7.386 -11.184 10.654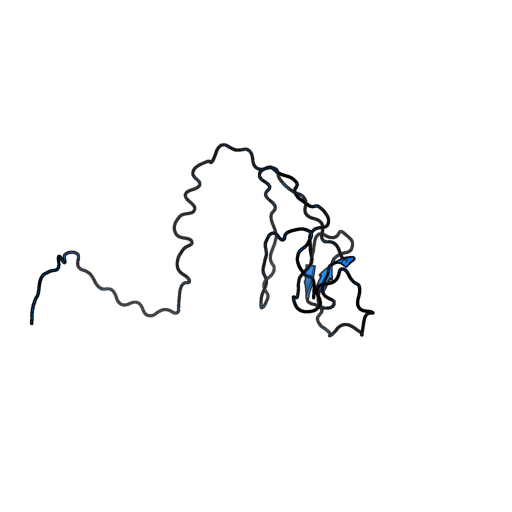 1.00 60.97 121 LYS A O 1
#

Organism: Balaeniceps rex (NCBI:txid33584)

Secondary structure (DSSP, 8-state):
---------------------PPS-----------S--EE----B-TTTS-TTEEE-TTS--EEE-SSPPP-----TTS-SSS----BSS---SS-EE------S-S--------TT----

Foldseek 3Di:
DDDDDDDDDDDDDDDDDDDDDDPDDPPDPPPPVPVFDADEDDFFWDPLAAAQQWDADPRRQDIDGDPDRGDDDPDDQRYQDPDRDIHTPDDDPDDHYDYDHDDDDDDDDDDDDDDPPDDRD

InterPro domains:
  IPR001870 B30.2/SPRY domain [PS50188] (22-121)
  IPR003879 Butyrophylin-like, SPRY domain [PR01407] (39-56)
  IPR003879 Butyrophylin-like, SPRY domain [PR01407] (79-103)
  IPR003879 Butyrophylin-like, SPRY domain [PR01407] (109-121)
  IPR006574 SPRY-associated [PF13765] (43-92)
  IPR006574 SPRY-associated [SM00589] (40-93)
  IPR013320 Concanavalin A-like lectin/glucanase domain superfamily [SSF49899] (38-121)
  IPR043136 B30.2/SPRY domain superfamily [G3DSA:2.60.120.920] (35-121)
  IPR050143 Tripartite motif-containing [PTHR24103] (36-121)

pLDDT: mean 70.14, std 22.0, range [28.2, 94.88]

Mean predicted aligned error: 15.03 Å

Solvent-accessible surface area (backbone atoms only — not comparable to full-atom values): 8736 Å² total; per-residue (Å²): 136,85,84,86,87,81,83,85,87,86,81,90,78,90,76,93,75,93,74,87,79,75,80,85,78,88,80,70,85,71,76,72,80,69,85,68,80,65,42,81,49,87,73,35,48,30,71,72,28,29,10,76,55,50,43,62,43,97,83,20,73,46,77,45,74,52,94,60,86,60,75,94,66,82,88,54,96,63,23,25,76,78,50,95,45,62,44,60,66,69,84,82,95,70,88,53,74,42,72,86,81,89,80,75,93,69,96,80,86,87,86,87,86,79,64,93,84,57,82,40,112

Nearest PDB structures (foldseek):
  7qs3-assembly1_A  TM=8.577E-01  e=5.935E-03  Homo sapiens
  7xv2-assembly1_A  TM=8.833E-01  e=7.707E-03  Mus musculus
  7xz0-assembly1_B  TM=8.589E-01  e=6.335E-03  Mus musculus
  6sjh-assembly2_B  TM=8.415E-01  e=8.227E-03  Homo sapiens
  7xyz-assembly1_A  TM=6.959E-01  e=2.666E-02  Mus musculus

Sequence (121 aa):
TGGTWGSPGAGSRGTNLRGPLLFPDILGCSLEEDSGRYQRATVTLDPATAHPQILVSADGRTAGRRESPPAPLPSGTERFESLRCVLGRQGFAGGRHRWVVEVRPGPDWALGVAREFVSRK

Radius of gyration: 23.08 Å; Cα contacts (8 Å, |Δi|>4): 110; chains: 1; bounding box: 60×60×36 Å